Protein AF-A0A9C9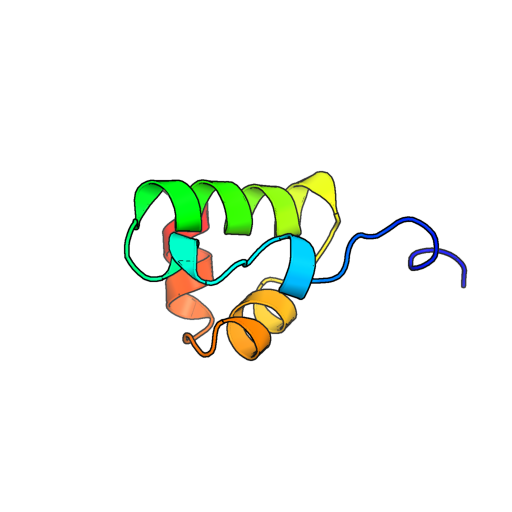F7N3-F1 (afdb_monomer)

Radius of gyration: 11.13 Å; Cα contacts (8 Å, |Δi|>4): 43; chains: 1; bounding box: 33×19×23 Å

Mean predicted aligned error: 5.46 Å

pLDDT: mean 83.06, std 11.45, range [49.84, 93.25]

Foldseek 3Di:
DCLPPPADDVCVLDPPVVVVDLVSVLVSLCCCCPVSNDPLVNNCVVVVHDSVVSVVSPVD

Secondary structure (DSSP, 8-state):
--SSTTPPPHHHHS-GGGSS-HHHHHHHHHIIIIIT---HHHHHHHHT--HHHHHHHHH-

Nearest PDB structures (foldseek):
  4go1-assembly1_B-2  TM=9.593E-01  e=2.164E-01  Escherichia coli K-12
  4go1-assembly1_A-2  TM=9.285E-01  e=3.493E-01  Escherichia coli K-12
  5wur-assembly2_B  TM=9.299E-01  e=8.344E+00  Bacillus subtilis subsp. subtilis str. 168
  5wuq-assembly1_A  TM=6.975E-01  e=4.585E+00  Bacillus subtilis subsp. subtilis str. 168
  3ksx-assembly1_A  TM=4.316E-01  e=1.759E+00  Xanthomonas citri pv. citri str. 306

Solvent-accessible surface area (backbone atoms only — not comparable to full-atom values): 3739 Å² total; per-residue (Å²): 142,75,87,69,83,86,57,78,54,66,68,75,67,60,44,81,82,39,80,82,35,72,66,59,38,38,55,41,54,46,43,42,33,73,74,65,63,42,52,59,56,61,54,17,67,71,74,72,43,62,47,67,57,50,53,53,52,73,73,109

Sequence (60 aa):
GQRYASRPGLEVLFDEGIKGDRKKRKEKVQEAVERHGYSQKEVADYIGIHYSVISILLKG

Structure (mmCIF, N/CA/C/O backbone):
data_AF-A0A9C9F7N3-F1
#
_entry.id   AF-A0A9C9F7N3-F1
#
loop_
_atom_site.group_PDB
_atom_site.id
_atom_site.type_symbol
_atom_site.label_atom_id
_atom_site.label_alt_id
_atom_site.label_comp_id
_atom_site.label_asym_id
_atom_site.label_entity_id
_atom_site.label_seq_id
_atom_site.pdbx_PDB_ins_code
_atom_site.Cartn_x
_atom_site.Cartn_y
_atom_site.Cartn_z
_atom_site.occupancy
_atom_site.B_iso_or_equiv
_atom_site.auth_seq_id
_atom_site.auth_comp_id
_atom_site.auth_asym_id
_atom_site.auth_atom_id
_atom_site.pdbx_PDB_model_num
ATOM 1 N N . GLY A 1 1 ? -22.065 1.088 9.642 1.00 60.00 1 GLY A N 1
ATOM 2 C CA . GLY A 1 1 ? -21.122 0.587 8.631 1.00 60.00 1 GLY A CA 1
ATOM 3 C C . GLY A 1 1 ? -21.305 1.311 7.316 1.00 60.00 1 GLY A C 1
ATOM 4 O O . GLY A 1 1 ? -22.150 0.896 6.549 1.00 60.00 1 GLY A O 1
ATOM 5 N N . GLN A 1 2 ? -20.531 2.372 7.064 1.00 49.84 2 GLN A N 1
ATOM 6 C CA . GLN A 1 2 ? -20.461 3.059 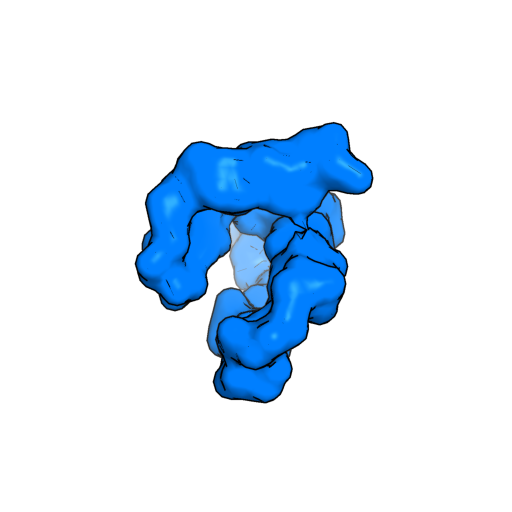5.759 1.00 49.84 2 GLN A CA 1
ATOM 7 C C . GLN A 1 2 ? -19.046 3.628 5.501 1.00 49.84 2 GLN A C 1
ATOM 9 O O . GLN A 1 2 ? -18.889 4.703 4.943 1.00 49.84 2 GLN A O 1
ATOM 14 N N . ARG A 1 3 ? -17.983 2.937 5.947 1.00 53.75 3 ARG A N 1
ATOM 15 C CA . ARG A 1 3 ? -16.587 3.376 5.709 1.00 53.75 3 ARG A CA 1
ATOM 16 C C . ARG A 1 3 ? -16.031 2.947 4.344 1.00 53.75 3 ARG A C 1
ATOM 18 O O . ARG A 1 3 ? -14.957 3.386 3.967 1.00 53.75 3 ARG A O 1
ATOM 25 N N . TYR A 1 4 ? -16.765 2.111 3.609 1.00 53.50 4 TYR A N 1
ATOM 26 C CA . TYR A 1 4 ? -16.311 1.508 2.351 1.00 53.50 4 TYR A CA 1
ATOM 27 C C . TYR A 1 4 ? -16.903 2.161 1.092 1.00 53.50 4 TYR A C 1
ATOM 29 O O . TYR A 1 4 ? -16.495 1.812 -0.007 1.00 53.50 4 T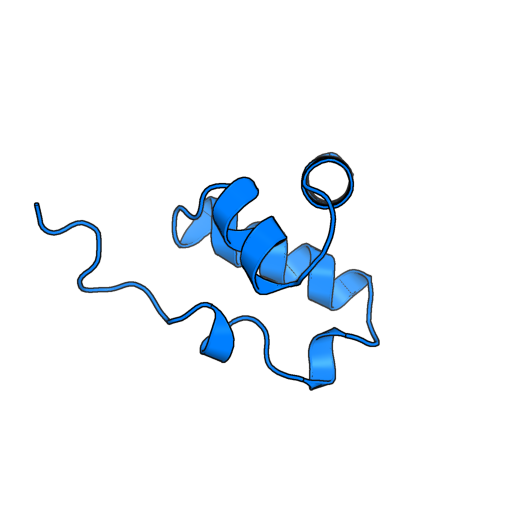YR A O 1
ATOM 37 N N . ALA A 1 5 ? -17.842 3.105 1.222 1.00 55.62 5 ALA A N 1
ATOM 38 C CA . ALA A 1 5 ? -18.614 3.606 0.079 1.00 55.62 5 ALA A CA 1
ATOM 39 C C . ALA A 1 5 ? -17.848 4.576 -0.848 1.00 55.62 5 ALA A C 1
ATOM 41 O O . ALA A 1 5 ? -18.266 4.764 -1.985 1.00 55.62 5 ALA A O 1
ATOM 42 N N . SER A 1 6 ? -16.731 5.166 -0.401 1.00 68.19 6 SER A N 1
ATOM 43 C CA . SER A 1 6 ? -15.986 6.187 -1.170 1.00 68.19 6 SER A CA 1
ATOM 44 C C . SER A 1 6 ? -14.566 5.769 -1.552 1.00 68.19 6 SER A C 1
ATOM 46 O O . SER A 1 6 ? -13.764 6.602 -1.970 1.00 68.19 6 SER A O 1
ATOM 48 N N . ARG A 1 7 ? -14.219 4.497 -1.356 1.00 77.81 7 ARG A N 1
ATOM 49 C CA . ARG A 1 7 ? -12.847 4.028 -1.487 1.00 77.81 7 ARG A CA 1
ATOM 50 C C . ARG A 1 7 ? -12.586 3.452 -2.884 1.00 77.81 7 ARG A C 1
ATOM 52 O O . ARG A 1 7 ? -13.302 2.528 -3.264 1.00 77.81 7 ARG A O 1
ATOM 59 N N . PRO A 1 8 ? -11.574 3.930 -3.632 1.00 81.38 8 PRO A N 1
ATOM 60 C CA . PRO A 1 8 ? -11.199 3.295 -4.890 1.00 81.38 8 PRO A CA 1
ATOM 61 C C . PRO A 1 8 ? -10.673 1.881 -4.621 1.00 81.38 8 PRO A C 1
ATOM 63 O O . PRO A 1 8 ? -9.976 1.666 -3.628 1.00 81.38 8 PRO A O 1
ATOM 66 N N . GLY A 1 9 ? -10.993 0.933 -5.504 1.00 87.75 9 GLY A N 1
ATOM 67 C CA . GLY A 1 9 ? -10.464 -0.429 -5.427 1.00 87.75 9 GLY A CA 1
ATOM 68 C C . GLY A 1 9 ? -8.933 -0.446 -5.459 1.00 87.75 9 GLY A C 1
ATOM 69 O O . GLY A 1 9 ? -8.302 0.436 -6.054 1.00 87.75 9 GLY A O 1
ATOM 70 N N . LEU A 1 10 ? -8.321 -1.450 -4.824 1.00 88.25 10 LEU A N 1
ATOM 71 C CA . LEU A 1 10 ? -6.863 -1.618 -4.853 1.00 88.25 10 LEU A CA 1
ATOM 72 C C . LEU A 1 10 ? -6.364 -1.796 -6.291 1.00 88.25 10 LEU A C 1
ATOM 74 O O . LEU A 1 10 ? -5.300 -1.295 -6.623 1.00 88.25 10 LEU A O 1
ATOM 78 N N . GLU A 1 11 ? -7.171 -2.388 -7.164 1.00 87.00 11 GLU A N 1
ATOM 79 C CA . GLU A 1 11 ? -6.936 -2.498 -8.602 1.00 87.00 11 GLU A CA 1
ATOM 80 C C . GLU A 1 11 ? -6.828 -1.161 -9.329 1.00 87.00 11 GLU A C 1
ATOM 82 O O . GLU A 1 11 ? -6.032 -1.036 -10.253 1.00 87.00 11 GLU A O 1
ATOM 87 N N . VAL A 1 12 ? -7.543 -0.134 -8.871 1.00 85.94 12 VAL A N 1
ATOM 88 C CA . VAL A 1 12 ? -7.440 1.220 -9.433 1.00 85.94 12 VAL A CA 1
ATOM 89 C C . VAL A 1 12 ? -6.176 1.916 -8.925 1.00 85.94 12 VAL A C 1
ATOM 91 O O . VAL A 1 12 ? -5.553 2.707 -9.632 1.00 85.94 12 VAL A O 1
ATOM 94 N N . LEU A 1 13 ? -5.779 1.633 -7.681 1.00 85.44 13 LEU A N 1
ATOM 95 C CA . LEU A 1 13 ? -4.585 2.218 -7.069 1.00 85.44 13 LEU A CA 1
ATOM 96 C C . LEU A 1 13 ? -3.285 1.556 -7.545 1.00 85.44 13 LEU A C 1
ATOM 98 O O . LEU A 1 13 ? -2.256 2.231 -7.607 1.00 85.44 13 LEU A O 1
ATOM 102 N N . PHE A 1 14 ? -3.333 0.262 -7.861 1.00 85.06 14 PHE A N 1
ATOM 103 C CA . PHE A 1 14 ? -2.193 -0.606 -8.156 1.00 85.06 14 PHE A CA 1
ATOM 104 C C . PHE A 1 14 ? -2.248 -1.195 -9.576 1.00 85.06 14 PHE A C 1
ATOM 106 O O . PHE A 1 14 ? -2.030 -2.390 -9.770 1.00 85.06 14 PHE A O 1
ATOM 113 N N . ASP A 1 15 ? -2.485 -0.334 -10.566 1.00 79.94 15 ASP A N 1
ATOM 114 C CA . ASP A 1 15 ? -2.358 -0.644 -11.994 1.00 79.94 15 ASP A CA 1
ATOM 115 C C . ASP A 1 15 ? -0.994 -1.287 -12.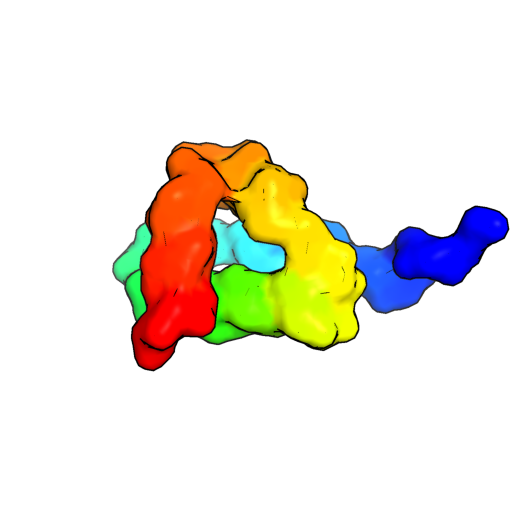363 1.00 79.94 15 ASP A C 1
ATOM 117 O O . ASP A 1 15 ? 0.035 -1.070 -11.702 1.00 79.94 15 ASP A O 1
ATOM 121 N N . GLU A 1 16 ? -0.969 -2.091 -13.433 1.00 66.88 16 GLU A N 1
ATOM 122 C CA . GLU A 1 16 ? 0.157 -2.960 -13.814 1.00 66.88 16 GLU A CA 1
ATOM 123 C C . GLU A 1 16 ? 1.493 -2.215 -13.976 1.00 66.88 16 GLU A C 1
ATOM 125 O O . GLU A 1 16 ? 2.558 -2.769 -13.675 1.00 66.88 16 GLU A O 1
ATOM 130 N N . GLY A 1 17 ? 1.456 -0.927 -14.335 1.00 64.62 17 GLY A N 1
ATOM 131 C CA . GLY A 1 17 ? 2.643 -0.077 -14.480 1.00 64.62 17 GLY A CA 1
ATOM 132 C C . GLY A 1 17 ? 3.443 0.175 -13.190 1.00 64.62 17 GLY A C 1
ATOM 133 O O . GLY A 1 17 ? 4.561 0.691 -13.246 1.00 64.62 17 GLY A O 1
ATOM 134 N N . ILE A 1 18 ? 2.914 -0.188 -12.016 1.00 67.69 18 ILE A N 1
ATOM 135 C CA . ILE A 1 18 ? 3.537 0.084 -10.706 1.00 67.69 18 ILE A CA 1
ATOM 136 C C . ILE A 1 18 ? 4.482 -1.052 -10.271 1.00 67.69 18 ILE A C 1
ATOM 138 O O . ILE A 1 18 ? 5.351 -0.873 -9.408 1.00 67.69 18 ILE A O 1
ATOM 142 N N . LYS A 1 19 ? 4.386 -2.235 -10.895 1.00 65.56 19 LYS A N 1
ATOM 143 C CA . LYS A 1 19 ? 5.240 -3.388 -10.558 1.00 65.56 19 LYS A CA 1
ATOM 144 C C . LYS A 1 19 ? 6.721 -3.167 -10.906 1.00 65.56 19 LYS A C 1
ATOM 146 O O . LYS A 1 19 ? 7.565 -3.783 -10.265 1.00 65.56 19 LYS A O 1
ATOM 151 N N . GLY A 1 20 ? 7.063 -2.257 -11.817 1.00 71.94 20 GLY A N 1
ATOM 152 C CA . GLY A 1 20 ? 8.459 -1.961 -12.180 1.00 71.94 20 GLY A CA 1
ATOM 153 C C . GLY A 1 20 ? 9.130 -0.836 -11.382 1.00 71.94 20 GLY A C 1
ATOM 154 O O . GLY A 1 20 ? 10.354 -0.785 -11.313 1.00 71.94 20 GLY A O 1
ATOM 155 N N . ASP A 1 21 ? 8.357 0.058 -10.760 1.00 82.88 21 ASP A N 1
ATOM 156 C CA . ASP A 1 21 ? 8.877 1.301 -10.179 1.00 82.88 21 ASP A CA 1
ATOM 157 C C . ASP A 1 21 ? 8.693 1.325 -8.655 1.00 82.88 21 ASP A C 1
ATOM 159 O O . ASP A 1 21 ? 7.590 1.491 -8.124 1.00 82.88 21 ASP A O 1
ATOM 163 N N . ARG A 1 22 ? 9.807 1.164 -7.930 1.00 82.56 22 ARG A N 1
ATOM 164 C CA . ARG A 1 22 ? 9.824 1.148 -6.460 1.00 82.56 22 ARG A CA 1
ATOM 165 C C . ARG A 1 22 ? 9.314 2.459 -5.855 1.00 82.56 22 ARG A C 1
ATOM 167 O O . ARG A 1 22 ? 8.684 2.413 -4.798 1.00 82.56 22 ARG A O 1
ATOM 174 N N . LYS A 1 23 ? 9.582 3.605 -6.491 1.00 85.62 23 LYS A N 1
ATOM 175 C CA . LYS A 1 23 ? 9.167 4.917 -5.981 1.00 85.62 23 LYS A CA 1
ATOM 176 C C . LYS A 1 23 ? 7.656 5.071 -6.112 1.00 85.62 23 LYS A C 1
ATOM 178 O O . LYS A 1 23 ? 6.994 5.302 -5.104 1.00 85.62 23 LYS A O 1
ATOM 183 N N . LYS A 1 24 ? 7.108 4.793 -7.300 1.00 86.50 24 LYS A N 1
ATOM 184 C CA . LYS A 1 24 ? 5.650 4.803 -7.517 1.00 86.50 24 LYS A CA 1
ATOM 185 C C . LYS A 1 24 ? 4.931 3.823 -6.599 1.00 86.50 24 LYS A C 1
ATOM 187 O O . LYS A 1 24 ? 3.883 4.147 -6.048 1.00 86.50 24 LYS A O 1
ATOM 192 N N . ARG A 1 25 ? 5.506 2.634 -6.384 1.00 87.19 25 ARG A N 1
ATOM 193 C CA . ARG A 1 25 ? 4.937 1.651 -5.454 1.00 87.19 25 ARG A CA 1
ATOM 194 C C . ARG A 1 25 ? 4.869 2.193 -4.031 1.00 87.19 25 ARG A C 1
ATOM 196 O O . ARG A 1 25 ? 3.843 2.019 -3.386 1.00 87.19 25 ARG A O 1
ATOM 203 N N . LYS A 1 26 ? 5.923 2.859 -3.550 1.00 89.62 26 LYS A N 1
ATOM 204 C CA . LYS A 1 26 ? 5.923 3.504 -2.229 1.00 89.62 26 LYS A CA 1
ATOM 205 C C . LYS A 1 26 ? 4.812 4.551 -2.128 1.00 89.62 26 LYS A C 1
ATOM 207 O O . LYS A 1 26 ? 4.029 4.499 -1.187 1.00 89.62 26 LYS A O 1
ATOM 212 N N . GLU A 1 27 ? 4.711 5.441 -3.113 1.00 90.88 27 GLU A N 1
ATOM 213 C CA . GLU A 1 27 ? 3.689 6.497 -3.142 1.00 90.88 27 GLU A CA 1
ATOM 214 C C . GLU A 1 27 ? 2.270 5.916 -3.117 1.00 90.88 27 GLU A C 1
ATOM 216 O O . GLU A 1 27 ? 1.420 6.384 -2.363 1.00 90.88 27 GLU A O 1
ATOM 221 N N . LYS A 1 28 ? 2.022 4.838 -3.870 1.00 90.31 28 LYS A N 1
ATOM 222 C CA . LYS A 1 28 ? 0.719 4.161 -3.895 1.00 90.31 28 LYS A CA 1
ATOM 223 C C . LYS A 1 28 ? 0.402 3.390 -2.624 1.00 90.31 28 LYS A C 1
ATOM 225 O O . LYS A 1 28 ? -0.737 3.425 -2.171 1.00 90.31 28 LYS A O 1
ATOM 230 N N . VAL A 1 29 ? 1.393 2.747 -2.009 1.00 91.50 29 VAL A N 1
ATOM 231 C CA . VAL A 1 29 ? 1.246 2.126 -0.684 1.00 91.50 29 VAL A CA 1
ATOM 232 C C . VAL A 1 29 ? 0.896 3.180 0.367 1.00 91.5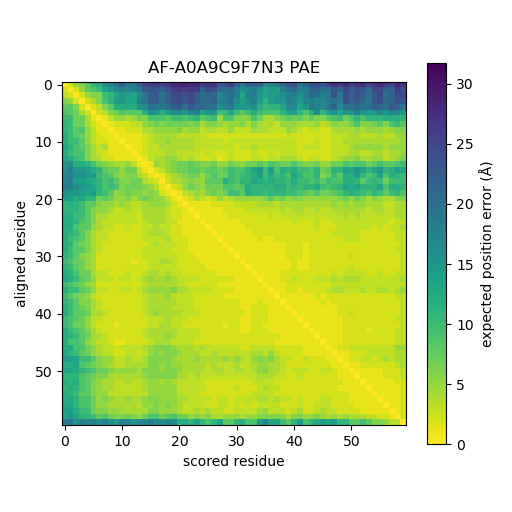0 29 VAL A C 1
ATOM 234 O O . VAL A 1 29 ? -0.012 2.967 1.167 1.00 91.50 29 VAL A O 1
ATOM 237 N N . GLN A 1 30 ? 1.560 4.333 0.335 1.00 92.31 30 GLN A N 1
ATOM 238 C CA . GLN A 1 30 ? 1.275 5.438 1.242 1.00 92.31 30 GLN A CA 1
ATOM 239 C C . GLN A 1 30 ? -0.125 6.022 1.003 1.00 92.31 30 GLN A C 1
ATOM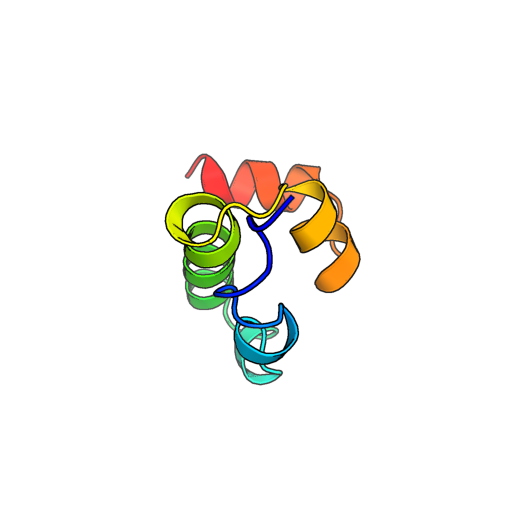 241 O O . GLN A 1 30 ? -0.898 6.164 1.944 1.00 92.31 30 GLN A O 1
ATOM 246 N N . GLU A 1 31 ? -0.505 6.272 -0.253 1.00 91.81 31 GLU A N 1
ATOM 247 C CA . GLU A 1 31 ? -1.855 6.712 -0.625 1.00 91.81 31 GLU A CA 1
ATOM 248 C C . GLU A 1 31 ? -2.931 5.721 -0.141 1.00 91.81 31 GLU A C 1
ATOM 250 O O . GLU A 1 31 ? -3.911 6.112 0.497 1.00 91.81 31 GLU A O 1
ATOM 255 N N . ALA A 1 32 ? -2.732 4.428 -0.394 1.00 91.69 32 ALA A N 1
ATOM 256 C CA . ALA A 1 32 ? -3.631 3.357 0.015 1.00 91.69 32 ALA A CA 1
ATOM 257 C C . ALA A 1 32 ? -3.836 3.315 1.538 1.00 91.69 32 ALA A C 1
ATOM 259 O O . ALA A 1 32 ? -4.972 3.190 2.001 1.00 91.69 32 ALA A O 1
ATOM 260 N N . VAL A 1 33 ? -2.763 3.422 2.322 1.00 91.25 33 VAL A N 1
ATOM 261 C CA . VAL A 1 33 ? -2.821 3.310 3.786 1.00 91.25 33 VAL A CA 1
ATOM 262 C C . VAL A 1 33 ? -3.273 4.618 4.437 1.00 91.25 33 VAL A C 1
ATOM 264 O O . VAL A 1 33 ? -4.208 4.602 5.230 1.00 91.25 33 VAL A O 1
ATOM 267 N N . GLU A 1 34 ? -2.662 5.748 4.087 1.00 90.50 34 GLU A N 1
ATOM 268 C CA . GLU A 1 34 ? -2.871 7.025 4.781 1.00 90.50 34 GLU A CA 1
ATOM 269 C C . GLU A 1 34 ? -4.109 7.777 4.297 1.00 90.50 34 GLU A C 1
ATOM 271 O O . GLU A 1 34 ? -4.840 8.338 5.111 1.00 90.50 34 GLU A O 1
ATOM 276 N N . ARG A 1 35 ? -4.364 7.803 2.982 1.00 89.00 35 ARG A N 1
ATOM 277 C CA . ARG A 1 35 ? -5.480 8.588 2.421 1.00 89.00 35 ARG A CA 1
ATOM 278 C C . ARG A 1 35 ? -6.777 7.805 2.385 1.00 89.00 35 ARG A C 1
ATOM 280 O O . ARG A 1 35 ? -7.836 8.354 2.667 1.00 89.00 35 ARG A O 1
ATOM 287 N N . HIS A 1 36 ? -6.688 6.527 2.037 1.00 89.50 36 HIS A N 1
ATOM 288 C CA . HIS A 1 36 ? -7.866 5.682 1.862 1.00 89.50 36 HIS A CA 1
ATOM 289 C C . HIS A 1 36 ? -8.131 4.776 3.080 1.00 89.50 36 HIS A C 1
ATOM 291 O O . HIS A 1 36 ? -9.229 4.233 3.199 1.00 89.50 36 HIS A O 1
ATOM 297 N N . GLY A 1 37 ? -7.153 4.599 3.984 1.00 89.25 37 GLY A N 1
ATOM 298 C CA . GLY A 1 37 ? -7.297 3.827 5.227 1.00 89.25 37 GLY A CA 1
ATOM 299 C C . GLY A 1 37 ? -7.167 2.306 5.075 1.00 89.25 37 GLY A C 1
ATOM 300 O O . GLY A 1 37 ? -7.959 1.567 5.653 1.00 89.25 37 GLY A O 1
ATOM 301 N N . TYR A 1 38 ? -6.269 1.794 4.221 1.00 91.75 38 TYR A N 1
ATOM 302 C CA . TYR A 1 38 ? -6.118 0.339 3.979 1.00 91.75 38 TYR A CA 1
ATOM 303 C C . TYR A 1 38 ? -5.191 -0.129 5.081 1.00 91.75 38 TYR A C 1
ATOM 305 O O . TYR A 1 38 ? -4.212 0.546 5.407 1.00 91.75 38 TYR A O 1
ATOM 313 N N . SER A 1 39 ? -5.460 -1.293 5.651 1.00 91.75 39 SER A N 1
ATOM 314 C CA . SER A 1 39 ? -4.447 -1.924 6.476 1.00 91.75 39 SER A CA 1
ATOM 315 C C . SER A 1 39 ? -3.247 -2.297 5.604 1.00 91.75 39 SER A C 1
ATOM 317 O O . SER A 1 39 ? -3.376 -2.658 4.433 1.00 91.75 39 SER A O 1
ATOM 319 N N . GLN A 1 40 ? -2.053 -2.263 6.195 1.00 91.88 40 GLN A N 1
ATOM 320 C CA . GLN A 1 40 ? -0.842 -2.737 5.519 1.00 91.88 40 GLN A CA 1
ATOM 321 C C . GLN A 1 40 ? -0.989 -4.193 5.054 1.00 91.88 40 GLN A C 1
ATOM 323 O O . GLN A 1 40 ? -0.400 -4.568 4.047 1.00 91.88 40 GLN A O 1
ATOM 328 N N . LYS A 1 41 ? -1.797 -4.991 5.768 1.00 93.25 41 LYS A N 1
ATOM 329 C CA . LYS A 1 41 ? -2.124 -6.371 5.412 1.00 93.25 41 LYS A CA 1
ATOM 330 C C . LYS A 1 41 ? -2.964 -6.451 4.133 1.00 93.25 41 LYS A C 1
ATOM 332 O O . LYS A 1 41 ? -2.585 -7.188 3.239 1.00 93.25 41 LYS A O 1
ATOM 337 N N . GLU A 1 42 ? -4.034 -5.665 4.006 1.00 92.50 42 GLU A N 1
ATOM 338 C CA . GLU A 1 42 ? -4.851 -5.631 2.778 1.00 92.50 42 GLU A CA 1
ATOM 339 C C . GLU A 1 42 ? -4.012 -5.256 1.549 1.00 92.50 42 GLU A C 1
ATOM 341 O O . GLU A 1 42 ? -4.128 -5.876 0.495 1.00 92.50 42 GLU A O 1
ATOM 346 N N . VAL A 1 43 ? -3.121 -4.273 1.696 1.00 91.88 43 VAL A N 1
ATOM 347 C CA . VAL A 1 43 ? -2.205 -3.860 0.622 1.00 91.88 43 VAL A CA 1
ATOM 348 C C . VAL A 1 43 ? -1.179 -4.957 0.309 1.00 91.88 43 VAL A C 1
ATOM 350 O O . VAL A 1 43 ? -0.897 -5.221 -0.857 1.00 91.88 43 VAL A O 1
ATOM 353 N N . ALA A 1 44 ? -0.624 -5.607 1.334 1.00 91.69 44 ALA A N 1
ATOM 354 C CA . ALA A 1 44 ? 0.317 -6.718 1.193 1.00 91.69 44 ALA A CA 1
ATOM 355 C C . ALA A 1 44 ? -0.303 -7.908 0.445 1.00 91.69 44 ALA A C 1
ATOM 357 O O . ALA A 1 44 ? 0.278 -8.390 -0.530 1.00 91.69 44 ALA A O 1
ATOM 358 N N . ASP A 1 45 ? -1.497 -8.325 0.875 1.00 92.31 45 ASP A N 1
ATOM 359 C CA . ASP A 1 45 ? -2.256 -9.430 0.291 1.00 92.31 45 ASP A CA 1
ATOM 360 C C . ASP A 1 45 ? -2.602 -9.134 -1.177 1.00 92.31 45 ASP A C 1
ATOM 362 O O . ASP A 1 45 ? -2.465 -10.008 -2.030 1.00 92.31 45 ASP A O 1
ATOM 366 N N . TYR A 1 46 ? -2.967 -7.887 -1.501 1.00 91.38 46 TYR A N 1
ATOM 367 C CA . TYR A 1 46 ? -3.301 -7.487 -2.869 1.00 91.38 46 TYR A CA 1
ATOM 368 C C . TYR A 1 46 ? -2.092 -7.461 -3.815 1.00 91.38 46 TYR A C 1
ATOM 370 O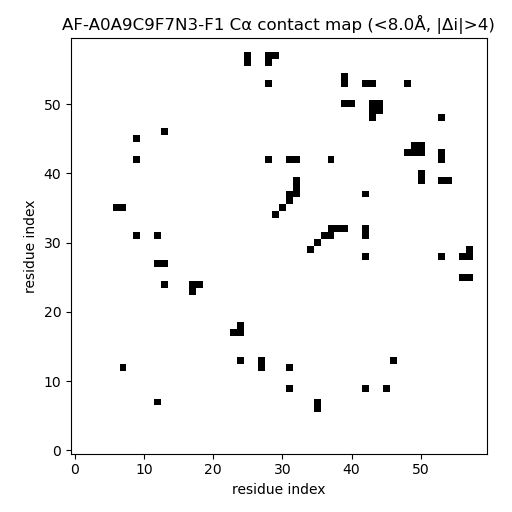 O . TYR A 1 46 ? -2.151 -7.987 -4.924 1.00 91.38 46 TYR A O 1
ATOM 378 N N . ILE A 1 47 ? -0.980 -6.844 -3.401 1.00 87.00 47 ILE A N 1
ATOM 379 C CA . ILE A 1 47 ? 0.214 -6.724 -4.258 1.00 87.00 47 ILE A CA 1
ATOM 380 C C . ILE A 1 47 ? 0.988 -8.058 -4.311 1.00 87.00 47 ILE A C 1
ATOM 382 O O . ILE A 1 47 ? 1.837 -8.249 -5.184 1.00 87.00 47 ILE A O 1
ATOM 386 N N . GLY A 1 48 ? 0.710 -8.989 -3.393 1.00 87.94 48 GLY A N 1
ATOM 387 C CA . GLY A 1 48 ? 1.408 -10.270 -3.284 1.00 87.94 48 GLY A CA 1
ATOM 388 C C . GLY A 1 48 ? 2.806 -10.129 -2.680 1.00 87.94 48 GLY A C 1
ATOM 389 O O . GLY A 1 48 ? 3.728 -10.848 -3.059 1.00 87.94 48 GLY A O 1
ATOM 390 N N . ILE A 1 49 ? 2.993 -9.170 -1.769 1.00 86.06 49 ILE A N 1
ATOM 391 C CA . ILE A 1 49 ? 4.279 -8.910 -1.114 1.00 86.06 49 ILE A CA 1
ATOM 392 C C . ILE A 1 49 ? 4.100 -9.032 0.393 1.00 86.06 49 ILE A C 1
ATOM 394 O O . ILE A 1 49 ? 3.130 -8.538 0.952 1.00 86.06 49 ILE A O 1
ATOM 398 N N . HIS A 1 50 ? 5.077 -9.632 1.070 1.00 89.19 50 HIS A N 1
ATOM 399 C CA . HIS A 1 50 ? 5.050 -9.774 2.519 1.00 89.19 50 HIS A CA 1
ATOM 400 C C . HIS A 1 50 ? 4.872 -8.428 3.245 1.00 89.19 50 HIS A C 1
ATOM 402 O O . HIS A 1 50 ? 5.524 -7.434 2.909 1.00 89.19 50 HIS A O 1
ATOM 408 N N . TYR A 1 51 ? 4.049 -8.417 4.299 1.00 87.06 51 TYR A N 1
ATOM 409 C CA . TYR A 1 51 ? 3.700 -7.213 5.065 1.00 87.06 51 TYR A CA 1
ATOM 410 C C . TYR A 1 51 ? 4.928 -6.431 5.566 1.00 87.06 51 TYR A C 1
ATOM 412 O O . TYR A 1 51 ? 4.901 -5.203 5.626 1.00 87.06 51 TYR A O 1
ATOM 420 N N . SER A 1 52 ? 6.035 -7.117 5.877 1.00 89.50 52 SER A N 1
ATOM 421 C CA . SER A 1 52 ? 7.282 -6.468 6.303 1.00 89.50 52 SER A CA 1
ATOM 422 C C . SER A 1 52 ? 7.824 -5.503 5.251 1.00 89.50 52 SER A C 1
ATOM 424 O O . SER A 1 52 ? 8.360 -4.458 5.602 1.00 89.50 52 SER A O 1
ATOM 426 N N . VAL A 1 53 ? 7.658 -5.815 3.963 1.00 88.88 53 VAL A N 1
ATOM 427 C CA . VAL A 1 53 ? 8.088 -4.934 2.869 1.00 88.88 53 VAL A CA 1
ATOM 428 C C . VAL A 1 53 ? 7.220 -3.682 2.826 1.00 88.88 53 VAL A C 1
ATOM 430 O O . VAL A 1 53 ? 7.754 -2.589 2.678 1.00 88.88 53 VAL A O 1
ATOM 433 N N . ILE A 1 54 ? 5.905 -3.818 3.020 1.00 88.94 54 ILE A N 1
ATOM 434 C CA . I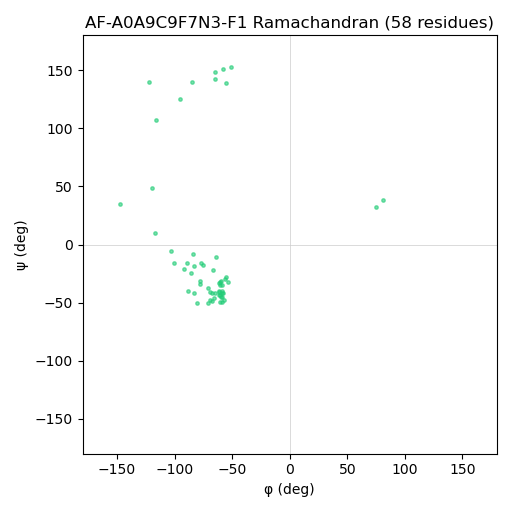LE A 1 54 ? 4.980 -2.679 3.127 1.00 88.94 54 ILE A CA 1
ATOM 435 C C . ILE A 1 54 ? 5.373 -1.782 4.307 1.00 88.94 54 ILE A C 1
ATOM 437 O O . ILE A 1 54 ? 5.490 -0.569 4.150 1.00 88.94 54 ILE A O 1
ATOM 441 N N . SER A 1 55 ? 5.676 -2.379 5.462 1.00 89.44 55 SER A N 1
ATOM 442 C CA . SER A 1 55 ? 6.137 -1.643 6.644 1.00 89.44 55 SER A CA 1
ATOM 443 C C . SER A 1 55 ? 7.453 -0.897 6.391 1.00 89.44 55 SER A C 1
ATOM 445 O O . SER A 1 55 ? 7.592 0.255 6.790 1.00 89.44 55 SER A O 1
ATOM 447 N N . ILE A 1 56 ? 8.410 -1.511 5.685 1.00 89.75 56 ILE A N 1
ATOM 448 C CA . ILE A 1 56 ? 9.669 -0.856 5.291 1.00 89.75 56 ILE A CA 1
ATOM 449 C C . ILE A 1 56 ? 9.408 0.301 4.319 1.00 89.75 56 ILE A C 1
ATOM 451 O O . ILE A 1 56 ? 10.014 1.360 4.465 1.00 89.75 56 ILE A O 1
ATOM 455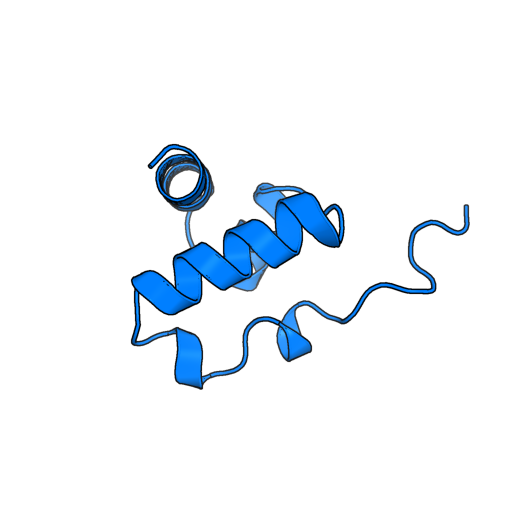 N N . LEU A 1 57 ? 8.505 0.125 3.348 1.00 86.69 57 LEU A N 1
ATOM 456 C CA . LEU A 1 57 ? 8.154 1.173 2.386 1.00 86.69 57 LEU A CA 1
ATOM 457 C C . LEU A 1 57 ? 7.546 2.405 3.066 1.00 86.69 57 LEU A C 1
ATOM 459 O O . LEU A 1 57 ? 7.800 3.507 2.601 1.00 86.69 57 LEU A O 1
ATOM 463 N N . LEU A 1 58 ? 6.799 2.229 4.159 1.00 86.62 58 LEU A N 1
ATOM 464 C CA . LEU A 1 58 ? 6.188 3.329 4.917 1.00 86.62 58 LEU A CA 1
ATOM 465 C C . LEU A 1 58 ? 7.131 3.996 5.933 1.00 86.62 58 LEU A C 1
ATOM 467 O O . LEU A 1 58 ? 6.837 5.090 6.398 1.00 86.62 58 LEU A O 1
ATOM 471 N N . LYS A 1 59 ? 8.232 3.340 6.321 1.00 84.69 59 LYS A N 1
ATOM 472 C CA . LYS A 1 59 ? 9.184 3.862 7.322 1.00 84.69 59 LYS A CA 1
ATOM 473 C C . LYS A 1 59 ? 10.253 4.791 6.748 1.00 84.69 59 LYS A C 1
ATOM 475 O O . LYS A 1 59 ? 10.851 5.546 7.511 1.00 84.69 59 LYS A O 1
ATOM 480 N N . GLY A 1 60 ? 10.562 4.657 5.460 1.00 64.62 60 GLY A N 1
ATOM 481 C CA . GLY A 1 60 ? 11.510 5.535 4.763 1.00 64.62 60 GLY A CA 1
ATOM 482 C C . GLY A 1 60 ? 10.816 6.724 4.140 1.00 64.62 60 GLY A C 1
ATOM 483 O O . GLY A 1 60 ? 11.527 7.527 3.509 1.00 64.62 60 GLY A O 1
#